Protein AF-A0A562D5B0-F1 (afdb_monomer_lite)

Radius of gyration: 14.55 Å; chains: 1; bounding box: 38×19×48 Å

pLDDT: mean 76.57, std 11.93, range [40.22, 89.75]

Structure (mmCIF, N/CA/C/O backbone):
data_AF-A0A562D5B0-F1
#
_entry.id   AF-A0A562D5B0-F1
#
loop_
_atom_site.group_PDB
_atom_site.id
_atom_site.type_symbol
_atom_site.label_atom_id
_atom_site.label_alt_id
_atom_site.label_comp_id
_atom_site.label_asym_id
_atom_site.label_entity_id
_atom_site.label_seq_id
_atom_site.pdbx_PDB_ins_code
_atom_site.Cartn_x
_atom_site.Cartn_y
_atom_site.Cartn_z
_atom_site.occupancy
_atom_site.B_iso_or_equiv
_atom_site.auth_seq_id
_atom_site.auth_comp_id
_atom_site.auth_asym_id
_atom_site.auth_atom_id
_atom_site.pdbx_PDB_model_num
ATOM 1 N N . MET A 1 1 ? 22.192 -8.690 2.571 1.00 40.22 1 MET A N 1
ATOM 2 C CA . MET A 1 1 ? 22.100 -7.547 1.639 1.00 40.22 1 MET A CA 1
ATOM 3 C C . MET A 1 1 ? 20.806 -6.828 1.966 1.00 40.22 1 MET A C 1
ATOM 5 O O . MET A 1 1 ? 19.761 -7.455 1.872 1.00 40.22 1 MET A O 1
ATOM 9 N N . GLY A 1 2 ? 20.880 -5.609 2.504 1.00 50.00 2 GLY A N 1
ATOM 10 C CA . GLY A 1 2 ? 19.686 -4.851 2.883 1.00 50.00 2 GLY A CA 1
ATOM 11 C C . GLY A 1 2 ? 18.943 -4.424 1.626 1.00 50.00 2 GLY A C 1
ATOM 12 O O . GLY A 1 2 ? 19.571 -3.924 0.699 1.00 50.00 2 GLY A O 1
ATOM 13 N N . GLN A 1 3 ? 17.637 -4.666 1.566 1.00 54.72 3 GLN A N 1
ATOM 14 C CA . GLN A 1 3 ? 16.826 -4.118 0.487 1.00 54.72 3 GLN A CA 1
ATOM 15 C C . GLN A 1 3 ? 16.852 -2.592 0.612 1.00 54.72 3 GLN A C 1
ATOM 17 O O . GLN A 1 3 ? 16.372 -2.048 1.607 1.00 54.72 3 GLN A O 1
ATOM 22 N N . THR A 1 4 ? 17.466 -1.906 -0.354 1.00 67.12 4 THR A N 1
ATOM 23 C CA . THR A 1 4 ? 17.426 -0.444 -0.425 1.00 67.12 4 THR A CA 1
ATOM 24 C C . THR A 1 4 ? 15.980 -0.038 -0.673 1.00 67.12 4 THR A C 1
ATOM 26 O O . THR A 1 4 ? 15.387 -0.440 -1.673 1.00 67.12 4 THR A O 1
ATOM 29 N N . ARG A 1 5 ? 15.405 0.697 0.280 1.00 72.31 5 ARG A N 1
ATOM 30 C CA . ARG A 1 5 ? 14.073 1.286 0.153 1.00 72.31 5 ARG A CA 1
ATOM 31 C C . ARG A 1 5 ? 14.257 2.689 -0.391 1.00 72.31 5 ARG A C 1
ATOM 33 O O . ARG A 1 5 ? 14.834 3.534 0.289 1.00 72.31 5 ARG A O 1
ATOM 40 N N . GLU A 1 6 ? 13.793 2.912 -1.607 1.00 79.69 6 GLU A N 1
ATOM 41 C CA . GLU A 1 6 ? 13.796 4.233 -2.225 1.00 79.69 6 GLU A CA 1
ATOM 42 C C . GLU A 1 6 ? 12.416 4.842 -2.006 1.00 79.69 6 GLU A C 1
ATOM 44 O O . GLU A 1 6 ? 11.410 4.268 -2.422 1.00 79.69 6 GLU A O 1
ATOM 49 N N . ALA A 1 7 ? 12.355 5.961 -1.281 1.00 78.06 7 ALA A N 1
ATOM 50 C CA . ALA A 1 7 ? 11.116 6.716 -1.156 1.00 78.06 7 ALA A CA 1
ATOM 51 C C . ALA A 1 7 ? 10.739 7.229 -2.541 1.00 78.06 7 ALA A C 1
ATOM 53 O O . ALA A 1 7 ? 11.586 7.766 -3.257 1.00 78.06 7 ALA A O 1
ATOM 54 N N . LEU A 1 8 ? 9.483 7.041 -2.912 1.00 73.25 8 LEU A N 1
ATOM 55 C CA . LEU A 1 8 ? 9.016 7.453 -4.215 1.00 73.25 8 LEU A CA 1
ATOM 56 C C . LEU A 1 8 ? 8.114 8.677 -4.085 1.00 73.25 8 LEU A C 1
ATOM 58 O O . LEU A 1 8 ? 7.315 8.772 -3.151 1.00 73.25 8 LEU A O 1
ATOM 62 N N . ALA A 1 9 ? 8.227 9.601 -5.037 1.00 68.75 9 ALA A N 1
ATOM 63 C CA . ALA A 1 9 ? 7.252 10.670 -5.149 1.00 68.75 9 ALA A CA 1
ATOM 64 C C . ALA A 1 9 ? 5.892 10.073 -5.559 1.00 68.75 9 ALA A C 1
ATOM 66 O O . ALA A 1 9 ? 5.857 9.123 -6.346 1.00 68.75 9 ALA A O 1
ATOM 67 N N . PRO A 1 10 ? 4.770 10.619 -5.062 1.00 58.81 10 PRO A N 1
ATOM 68 C CA . PRO A 1 10 ? 3.442 10.142 -5.439 1.00 58.81 10 PRO A CA 1
ATOM 69 C C . PRO A 1 10 ? 3.211 10.210 -6.957 1.00 58.81 10 PRO A C 1
ATOM 71 O O . PRO A 1 10 ? 2.567 9.326 -7.506 1.00 58.81 10 PRO A O 1
ATOM 74 N N . ASP A 1 11 ? 3.793 11.193 -7.649 1.00 60.38 11 ASP A N 1
ATOM 75 C CA . ASP A 1 11 ? 3.709 11.332 -9.109 1.00 60.38 11 ASP A CA 1
ATOM 76 C C . ASP A 1 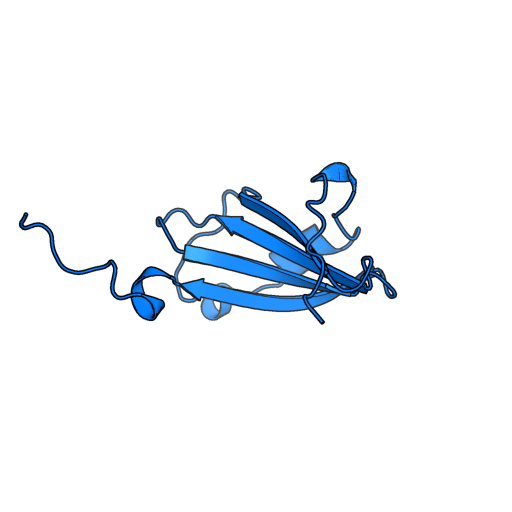11 ? 4.555 10.310 -9.894 1.00 60.38 11 ASP A C 1
ATOM 78 O O . ASP A 1 11 ? 4.252 10.032 -11.053 1.00 60.38 11 ASP A O 1
ATOM 82 N N . ASP A 1 12 ? 5.582 9.711 -9.280 1.00 63.66 12 ASP A N 1
ATOM 83 C CA . ASP A 1 12 ? 6.436 8.694 -9.918 1.00 63.66 12 ASP A CA 1
ATOM 84 C C . ASP A 1 12 ? 5.827 7.277 -9.842 1.00 63.66 12 ASP A C 1
ATOM 86 O O . ASP A 1 12 ? 6.337 6.338 -10.458 1.00 63.66 12 ASP A O 1
ATOM 90 N N . VAL A 1 13 ? 4.754 7.089 -9.057 1.00 60.19 13 VAL A N 1
ATOM 91 C CA . VAL A 1 13 ? 4.288 5.757 -8.614 1.00 60.19 13 VAL A CA 1
ATOM 92 C C . VAL A 1 13 ? 2.789 5.670 -8.577 1.00 60.19 13 VAL A C 1
ATOM 94 O O . VAL A 1 13 ? 2.150 5.409 -7.557 1.00 60.19 13 VAL A O 1
ATOM 97 N N . VAL A 1 14 ? 2.201 5.847 -9.740 1.00 63.62 14 VAL A N 1
ATOM 98 C CA . VAL A 1 14 ? 0.835 5.407 -9.936 1.00 63.62 14 VAL A CA 1
ATOM 99 C C . VAL A 1 14 ? 0.836 4.628 -11.236 1.00 63.62 14 VAL A C 1
ATOM 101 O O . VAL A 1 14 ? 0.875 5.249 -12.302 1.00 63.62 14 VAL A O 1
ATOM 104 N N . PRO A 1 15 ? 0.813 3.278 -11.205 1.00 67.75 15 PRO A N 1
ATOM 105 C CA . PRO A 1 15 ? 0.475 2.555 -12.418 1.00 67.75 15 PRO A CA 1
ATOM 106 C C . PRO A 1 15 ? -0.875 3.086 -12.896 1.00 67.75 15 PRO A C 1
ATOM 108 O O . PRO A 1 15 ? -1.767 3.355 -12.086 1.00 67.75 15 PRO A O 1
ATOM 111 N N . ALA A 1 16 ? -1.028 3.261 -14.207 1.00 65.62 16 ALA A N 1
ATOM 112 C CA . ALA A 1 16 ? -2.222 3.881 -14.783 1.00 65.62 16 ALA A CA 1
ATOM 113 C C . ALA A 1 16 ? -3.524 3.185 -14.329 1.00 65.62 16 ALA A C 1
ATOM 115 O O . ALA A 1 16 ? -4.569 3.825 -14.197 1.00 65.62 16 ALA A O 1
ATOM 116 N N . ASP A 1 17 ? -3.445 1.889 -14.016 1.00 71.25 17 ASP A N 1
ATOM 117 C CA . ASP A 1 17 ? -4.560 1.078 -13.543 1.00 71.25 17 ASP A CA 1
ATOM 118 C C . ASP A 1 17 ? -4.715 1.015 -12.012 1.00 71.25 17 ASP A C 1
ATOM 120 O O . ASP A 1 17 ? -5.692 0.427 -11.554 1.00 71.25 17 ASP A O 1
ATOM 124 N N . LEU A 1 18 ? -3.869 1.663 -11.195 1.00 77.19 18 LEU A N 1
ATOM 125 C CA . LEU A 1 18 ? -3.996 1.642 -9.724 1.00 77.19 18 LEU A CA 1
ATOM 126 C C . LEU A 1 18 ? -5.394 2.071 -9.272 1.00 77.19 18 LEU A C 1
ATOM 128 O O . LEU A 1 18 ? -6.061 1.393 -8.494 1.00 77.19 18 LEU A O 1
ATOM 132 N N . GLY A 1 19 ? -5.870 3.197 -9.807 1.00 77.94 19 GLY A N 1
ATOM 133 C CA . GLY A 1 19 ? -7.186 3.725 -9.465 1.00 77.94 19 GLY A CA 1
ATOM 134 C C . GLY A 1 19 ? -8.325 2.807 -9.911 1.00 77.94 19 GLY A C 1
ATOM 135 O O . GLY A 1 19 ? -9.366 2.769 -9.251 1.00 77.94 19 GLY A O 1
ATOM 136 N N . ARG A 1 20 ? -8.148 2.065 -11.016 1.00 81.12 20 ARG A N 1
ATOM 137 C CA . ARG A 1 20 ? -9.105 1.044 -11.465 1.00 81.12 20 ARG A CA 1
ATOM 138 C C . ARG A 1 20 ? -9.068 -0.155 -10.526 1.00 81.12 20 ARG A C 1
ATOM 140 O O . ARG A 1 20 ? -10.132 -0.560 -10.083 1.00 81.12 20 ARG A O 1
ATOM 147 N N . TYR A 1 21 ? -7.883 -0.648 -10.186 1.00 83.81 21 TYR A N 1
ATOM 148 C CA . TYR A 1 21 ? -7.702 -1.777 -9.286 1.00 83.81 21 TYR A CA 1
ATOM 149 C C . TYR A 1 21 ? -8.339 -1.517 -7.918 1.00 83.81 21 TYR A C 1
ATOM 151 O O . TYR A 1 21 ? -9.144 -2.318 -7.462 1.00 83.81 21 TYR A O 1
ATOM 159 N N . ILE A 1 22 ? -8.104 -0.346 -7.316 1.00 80.75 22 ILE A N 1
ATOM 160 C CA . ILE A 1 22 ? -8.719 0.027 -6.029 1.00 80.75 22 ILE A CA 1
ATOM 161 C C . ILE A 1 22 ? -10.252 -0.008 -6.096 1.00 80.75 22 ILE A C 1
ATOM 163 O O . ILE A 1 22 ? -10.903 -0.371 -5.129 1.00 80.75 22 ILE A O 1
ATOM 167 N N . ARG A 1 23 ? -10.850 0.355 -7.240 1.00 80.94 23 ARG A N 1
ATOM 168 C CA . ARG A 1 23 ? -12.310 0.283 -7.440 1.00 80.94 23 ARG A CA 1
ATOM 169 C C . ARG A 1 23 ? -12.836 -1.141 -7.634 1.00 80.94 23 ARG A C 1
ATOM 171 O O . ARG A 1 23 ? -14.046 -1.319 -7.590 1.00 80.94 23 ARG A O 1
ATOM 178 N N . THR A 1 24 ? -11.965 -2.105 -7.920 1.00 85.00 24 THR A N 1
ATOM 179 C CA . THR A 1 24 ? -12.335 -3.520 -8.060 1.00 85.00 24 THR A CA 1
ATOM 180 C C . THR A 1 24 ? -12.139 -4.321 -6.781 1.00 85.00 24 THR A C 1
ATOM 182 O O . THR A 1 24 ? -12.613 -5.450 -6.730 1.00 85.00 24 THR A O 1
ATOM 185 N N . ILE A 1 25 ? -11.438 -3.770 -5.782 1.00 82.25 25 ILE A N 1
ATOM 186 C CA . ILE A 1 25 ? -11.299 -4.421 -4.479 1.00 82.25 25 ILE A CA 1
ATOM 187 C C . ILE A 1 25 ? -12.669 -4.409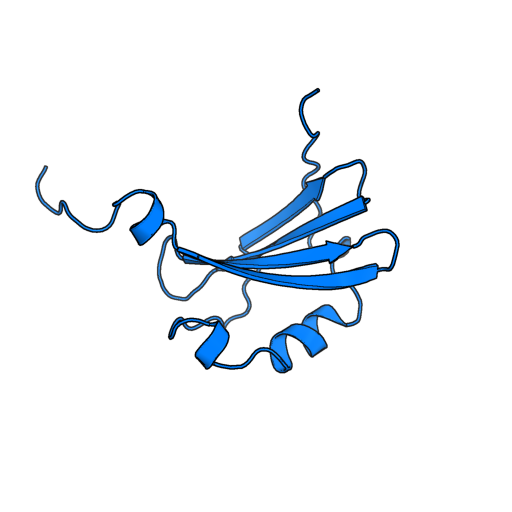 -3.799 1.00 82.25 25 ILE A C 1
ATOM 189 O O . ILE A 1 25 ? -13.325 -3.367 -3.743 1.00 82.25 25 ILE A O 1
ATOM 193 N N . ASP A 1 26 ? -13.096 -5.578 -3.332 1.00 78.94 26 ASP A N 1
ATOM 194 C CA . ASP A 1 26 ? -14.367 -5.744 -2.642 1.00 78.94 26 ASP A CA 1
ATOM 195 C C . ASP A 1 26 ? -14.271 -5.220 -1.201 1.00 78.94 26 ASP A C 1
ATOM 197 O O . ASP A 1 26 ? -13.213 -5.260 -0.570 1.00 78.94 26 ASP A O 1
ATOM 201 N N . GLU A 1 27 ? -15.389 -4.757 -0.649 1.00 72.12 27 GLU A N 1
ATOM 202 C CA . GLU A 1 27 ? -15.455 -4.290 0.740 1.00 72.12 27 GLU A CA 1
ATOM 203 C C . GLU A 1 27 ? -15.100 -5.405 1.739 1.00 72.12 27 GLU A C 1
ATOM 205 O O . GLU A 1 27 ? -14.576 -5.126 2.822 1.00 72.12 27 GLU A O 1
ATOM 210 N N . LEU A 1 28 ? -15.321 -6.675 1.369 1.00 73.19 28 LEU A N 1
ATOM 211 C CA . LEU A 1 28 ? -14.905 -7.822 2.178 1.00 73.19 28 LEU A CA 1
ATOM 212 C C . LEU A 1 28 ? -13.380 -7.906 2.337 1.00 73.19 28 LEU A C 1
ATOM 214 O O . LEU A 1 28 ? -12.896 -8.245 3.420 1.00 73.19 28 LEU A O 1
ATOM 218 N N . ASP A 1 29 ? -12.623 -7.577 1.288 1.00 76.94 29 ASP A N 1
ATOM 219 C CA . ASP A 1 29 ? -11.156 -7.595 1.305 1.00 76.94 29 ASP A CA 1
ATOM 220 C C . ASP A 1 29 ? -10.578 -6.438 2.133 1.00 76.94 29 ASP A C 1
ATOM 222 O O . ASP A 1 29 ? -9.480 -6.548 2.688 1.00 76.94 29 ASP A O 1
ATOM 226 N N . PHE A 1 30 ? -11.341 -5.355 2.309 1.00 77.56 30 PHE A N 1
ATOM 227 C CA . PHE A 1 30 ? -10.984 -4.261 3.214 1.00 77.56 30 PHE A CA 1
ATOM 228 C C . PHE A 1 30 ? -11.160 -4.603 4.696 1.00 77.56 30 PHE A C 1
ATOM 230 O O . PHE A 1 30 ? -10.859 -3.768 5.544 1.00 77.56 30 PHE A O 1
ATOM 237 N N . GLN A 1 31 ? -11.603 -5.819 5.038 1.00 74.06 31 GLN A N 1
ATOM 238 C CA . GLN A 1 31 ? -11.768 -6.282 6.422 1.00 74.06 31 GLN A CA 1
ATOM 239 C C . GLN A 1 31 ? -12.639 -5.338 7.277 1.00 74.06 31 GLN A C 1
ATOM 241 O O . GLN A 1 31 ? -12.420 -5.201 8.477 1.00 74.06 31 GLN A O 1
ATOM 246 N N . SER A 1 32 ? -13.659 -4.716 6.670 1.00 76.50 32 SER A N 1
ATOM 247 C CA . SER A 1 32 ? -14.537 -3.698 7.288 1.00 76.50 32 SER A CA 1
ATOM 248 C C . SER A 1 32 ? -13.874 -2.356 7.634 1.00 76.50 32 SER A C 1
ATOM 250 O O . SER A 1 32 ? -14.467 -1.564 8.367 1.00 76.50 32 SER A O 1
ATOM 252 N N . PHE A 1 33 ? -12.674 -2.072 7.122 1.00 80.31 33 PHE A N 1
ATOM 253 C CA . PHE A 1 33 ? -12.051 -0.755 7.246 1.00 80.31 33 PHE A CA 1
ATOM 254 C C . PHE A 1 33 ? -12.435 0.155 6.082 1.00 80.31 33 PHE A C 1
ATOM 256 O O . PHE A 1 33 ? -12.523 -0.282 4.935 1.00 80.31 33 PHE A O 1
ATOM 263 N N . ASP A 1 34 ? -12.625 1.439 6.381 1.00 77.75 34 ASP A N 1
ATOM 264 C CA . ASP A 1 34 ? -12.879 2.442 5.355 1.00 77.75 34 ASP A CA 1
ATOM 265 C C . ASP A 1 34 ? -11.560 3.013 4.811 1.00 77.75 34 ASP A C 1
ATOM 267 O O . ASP A 1 34 ? -10.720 3.519 5.561 1.00 77.75 34 ASP A O 1
ATOM 271 N N . PHE A 1 35 ? -11.400 2.918 3.490 1.00 78.12 35 PHE A N 1
ATOM 272 C CA . PHE A 1 35 ? -10.306 3.514 2.715 1.00 78.12 35 PHE A CA 1
ATOM 273 C C . PHE A 1 35 ? -10.844 4.496 1.659 1.00 78.12 35 PHE A C 1
ATOM 275 O O . PHE A 1 35 ? -10.197 4.739 0.632 1.00 78.12 35 PHE A O 1
ATOM 282 N N . SER A 1 36 ? -12.048 5.036 1.868 1.00 71.12 36 SER A N 1
ATOM 283 C CA . SER A 1 36 ? -12.782 5.824 0.874 1.00 71.12 36 SER A CA 1
ATOM 284 C C . SER A 1 36 ? -12.080 7.135 0.530 1.00 71.12 36 SER A C 1
ATOM 286 O O . SER A 1 36 ? -12.118 7.557 -0.629 1.00 71.12 36 SER A O 1
ATOM 288 N N . ASP A 1 37 ? -11.365 7.724 1.491 1.00 73.44 37 ASP A N 1
ATOM 289 C CA . ASP A 1 37 ? -10.550 8.928 1.295 1.00 73.44 37 ASP A CA 1
ATOM 290 C C . ASP A 1 37 ? -9.346 8.703 0.368 1.00 73.44 37 ASP A C 1
ATOM 292 O O . ASP A 1 37 ? -8.826 9.655 -0.217 1.00 73.44 37 ASP A O 1
ATOM 296 N N . ARG A 1 38 ? -8.917 7.443 0.180 1.00 73.56 38 ARG A N 1
ATOM 297 C CA . ARG A 1 38 ? -7.824 7.048 -0.733 1.00 73.56 38 ARG A CA 1
ATOM 298 C C . ARG A 1 38 ? -6.553 7.883 -0.543 1.00 73.56 38 ARG A C 1
ATOM 300 O O . ARG A 1 38 ? -5.812 8.131 -1.497 1.00 73.56 38 ARG A O 1
ATOM 307 N N . VAL A 1 39 ? -6.288 8.302 0.691 1.00 80.31 39 VAL A N 1
ATOM 308 C CA . VAL A 1 39 ? -5.119 9.109 1.037 1.00 80.31 39 VAL A CA 1
ATOM 309 C C . VAL A 1 39 ? -3.887 8.217 1.020 1.00 80.31 39 VAL A C 1
ATOM 311 O O . VAL A 1 39 ? -3.785 7.261 1.788 1.00 80.31 39 VAL A O 1
ATOM 314 N N . VAL A 1 40 ? -2.943 8.536 0.134 1.00 83.56 40 VAL A N 1
ATOM 315 C CA . VAL A 1 40 ? -1.636 7.876 0.100 1.00 83.56 40 VAL A CA 1
ATOM 316 C C . VAL A 1 40 ? -0.839 8.350 1.311 1.00 83.56 40 VAL A C 1
ATOM 318 O O . VAL A 1 40 ? -0.415 9.501 1.380 1.00 83.56 40 VAL A O 1
ATOM 321 N N . ALA A 1 41 ? -0.632 7.452 2.267 1.00 85.00 41 ALA A N 1
ATOM 322 C CA . ALA A 1 41 ? 0.173 7.707 3.451 1.00 85.00 41 ALA A CA 1
ATOM 323 C C . ALA A 1 41 ? 1.671 7.646 3.130 1.00 85.00 41 ALA A C 1
ATOM 325 O O . ALA A 1 41 ? 2.456 8.427 3.666 1.00 85.00 41 ALA A O 1
ATOM 326 N N . ASN A 1 42 ? 2.083 6.696 2.282 1.00 84.81 42 ASN A N 1
ATOM 327 C CA . ASN A 1 42 ? 3.481 6.531 1.894 1.00 84.81 42 ASN A CA 1
ATOM 328 C C . ASN A 1 42 ? 3.623 5.689 0.616 1.00 84.81 42 ASN A C 1
ATOM 330 O O . ASN A 1 42 ? 2.783 4.835 0.348 1.00 84.81 42 ASN A O 1
ATOM 334 N N . ALA A 1 43 ? 4.712 5.864 -0.130 1.00 87.12 43 ALA A N 1
ATOM 335 C CA . ALA A 1 43 ? 5.060 5.018 -1.269 1.00 87.12 43 ALA A CA 1
ATOM 336 C C . ALA A 1 43 ? 6.577 4.783 -1.332 1.00 87.12 43 ALA A C 1
ATOM 338 O O . ALA A 1 43 ? 7.374 5.706 -1.150 1.00 87.12 43 ALA A O 1
ATOM 339 N N . TRP A 1 44 ? 6.999 3.543 -1.587 1.00 87.19 44 TRP A N 1
ATOM 340 C CA . TRP A 1 44 ? 8.420 3.217 -1.734 1.00 87.19 44 TRP A CA 1
ATOM 341 C C . TRP A 1 44 ? 8.676 2.075 -2.712 1.00 87.19 44 TRP A C 1
ATOM 343 O O . TRP A 1 44 ? 7.849 1.183 -2.899 1.00 87.19 44 TRP A O 1
ATOM 353 N N . ALA A 1 45 ? 9.870 2.078 -3.294 1.00 87.31 45 ALA A N 1
ATOM 354 C CA . ALA A 1 45 ? 10.385 1.028 -4.160 1.00 87.31 45 ALA A CA 1
ATOM 355 C C . ALA A 1 45 ? 11.356 0.154 -3.380 1.00 87.31 45 ALA A C 1
ATOM 357 O O . ALA A 1 45 ? 12.070 0.619 -2.489 1.00 87.31 45 ALA A O 1
ATOM 358 N N . ILE A 1 46 ? 11.407 -1.113 -3.761 1.00 85.00 46 ILE A N 1
ATOM 359 C CA . ILE A 1 46 ? 12.470 -2.038 -3.389 1.00 85.00 46 ILE A CA 1
ATOM 360 C C . ILE A 1 46 ? 13.038 -2.683 -4.652 1.00 85.00 46 ILE A C 1
ATOM 362 O O . ILE A 1 46 ? 12.406 -2.680 -5.711 1.00 85.00 46 ILE A O 1
ATOM 366 N N . ASP A 1 47 ? 14.239 -3.247 -4.519 1.00 86.00 47 ASP A N 1
ATOM 367 C CA . ASP A 1 47 ? 14.929 -3.958 -5.603 1.00 86.00 47 ASP A CA 1
ATOM 368 C C . ASP A 1 47 ? 15.108 -3.085 -6.864 1.00 86.00 47 ASP A C 1
ATOM 370 O O . ASP A 1 47 ? 14.822 -3.500 -7.986 1.00 86.00 47 ASP A O 1
ATOM 374 N N . GLY A 1 48 ? 15.517 -1.823 -6.662 1.00 80.62 48 GLY A N 1
ATOM 375 C CA . GLY A 1 48 ? 15.753 -0.857 -7.742 1.00 80.62 48 GLY A CA 1
ATOM 376 C C . GLY A 1 48 ? 14.497 -0.498 -8.542 1.00 80.62 48 GLY A C 1
ATOM 377 O O . GLY A 1 48 ? 14.581 -0.270 -9.746 1.00 80.62 48 GLY A O 1
ATOM 378 N N . GLY A 1 49 ? 13.325 -0.526 -7.900 1.00 79.94 49 GLY A N 1
ATOM 379 C CA . GLY A 1 49 ? 12.040 -0.233 -8.538 1.00 79.94 49 GLY A CA 1
ATOM 380 C C . GLY A 1 49 ? 11.327 -1.449 -9.124 1.00 79.94 49 GLY A C 1
ATOM 381 O O . GLY A 1 49 ? 10.246 -1.291 -9.681 1.00 79.94 49 GLY A O 1
ATOM 382 N N . ALA A 1 50 ? 11.867 -2.667 -8.982 1.00 85.06 50 ALA A N 1
ATOM 383 C CA . ALA A 1 50 ? 11.173 -3.872 -9.444 1.00 85.06 50 ALA A CA 1
ATOM 384 C C . ALA A 1 50 ? 9.846 -4.103 -8.702 1.00 85.06 50 ALA A C 1
ATOM 386 O O . ALA A 1 50 ? 8.893 -4.606 -9.299 1.00 85.06 50 ALA A O 1
ATOM 387 N N . TRP A 1 51 ? 9.769 -3.688 -7.436 1.00 86.50 51 TRP A N 1
ATOM 388 C CA . TRP A 1 51 ? 8.543 -3.734 -6.648 1.00 86.50 51 TRP A CA 1
ATOM 389 C C . TRP A 1 51 ? 8.293 -2.398 -5.975 1.00 86.50 51 TRP A C 1
ATOM 391 O O . TRP A 1 51 ? 9.165 -1.866 -5.288 1.00 86.50 51 TRP A O 1
ATOM 401 N N . GLN A 1 52 ? 7.082 -1.886 -6.123 1.00 88.00 52 GLN A N 1
ATOM 402 C CA . GLN A 1 52 ? 6.638 -0.652 -5.497 1.00 88.00 52 GLN A CA 1
ATOM 403 C C . GLN A 1 52 ? 5.520 -0.983 -4.513 1.00 88.00 52 GLN A C 1
ATOM 405 O O . GLN A 1 52 ? 4.657 -1.812 -4.791 1.00 88.00 52 GLN A O 1
A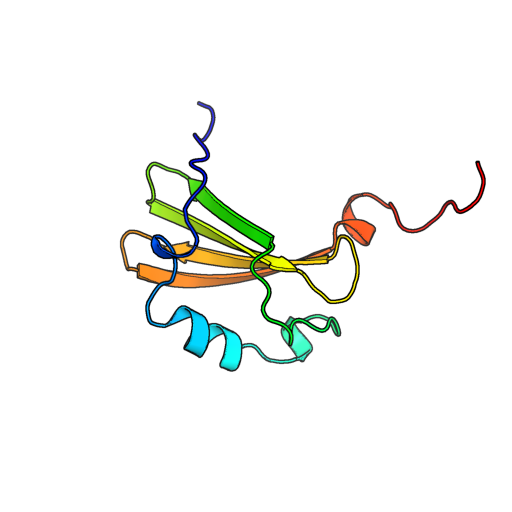TOM 410 N N . HIS A 1 53 ? 5.566 -0.364 -3.344 1.00 89.00 53 HIS A N 1
ATOM 411 C CA . HIS A 1 53 ? 4.586 -0.537 -2.283 1.00 89.00 53 HIS A CA 1
ATOM 412 C C . HIS A 1 53 ? 3.948 0.814 -2.020 1.00 89.00 53 HIS A C 1
ATOM 414 O O . HIS A 1 53 ? 4.655 1.786 -1.750 1.00 89.00 53 HIS A O 1
ATOM 420 N N . ILE A 1 54 ? 2.626 0.859 -2.098 1.00 87.38 54 ILE A N 1
ATOM 421 C CA . ILE A 1 54 ? 1.833 2.066 -1.895 1.00 87.38 54 ILE A CA 1
ATOM 422 C C . ILE A 1 54 ? 0.939 1.819 -0.689 1.00 87.38 54 ILE A C 1
ATOM 424 O O . ILE A 1 54 ? 0.198 0.839 -0.658 1.00 87.38 54 ILE A O 1
ATOM 428 N N . LEU A 1 55 ? 1.038 2.688 0.310 1.00 88.44 55 LEU A N 1
ATOM 429 C CA . LEU A 1 55 ? 0.244 2.638 1.528 1.00 88.44 55 LEU A CA 1
ATOM 430 C C . LEU A 1 55 ? -0.856 3.673 1.453 1.00 88.44 55 LEU A C 1
ATOM 432 O O . LEU A 1 55 ? -0.584 4.861 1.287 1.00 88.44 55 LEU A O 1
ATOM 436 N N . PHE A 1 56 ? -2.076 3.214 1.675 1.00 86.44 56 PHE A N 1
ATOM 437 C CA . PHE A 1 56 ? -3.236 4.056 1.883 1.00 86.44 56 PHE A CA 1
ATOM 438 C C . PHE A 1 56 ? -3.614 4.016 3.357 1.00 86.44 56 PHE A C 1
ATOM 440 O O . PHE A 1 56 ? -3.692 2.936 3.947 1.00 86.44 56 PHE A O 1
ATOM 447 N N . SER A 1 57 ? -3.814 5.182 3.962 1.00 84.81 57 SER A N 1
ATOM 448 C CA . SER A 1 57 ? -4.338 5.268 5.325 1.00 84.81 57 SER A CA 1
ATOM 449 C C . SER A 1 57 ? -5.832 4.959 5.332 1.00 84.81 57 SER A C 1
ATOM 451 O O . SER A 1 57 ? -6.564 5.468 4.481 1.00 84.81 57 SER A O 1
ATOM 453 N N . ALA A 1 58 ? -6.266 4.148 6.296 1.00 84.81 58 ALA A N 1
ATOM 454 C CA . ALA A 1 58 ? -7.677 4.043 6.649 1.00 84.81 58 ALA A CA 1
ATOM 455 C C . ALA A 1 58 ? -8.127 5.267 7.465 1.00 84.81 58 ALA A C 1
ATOM 457 O O . ALA A 1 58 ? -7.293 6.036 7.953 1.00 84.81 58 ALA A O 1
ATOM 458 N N . ASP A 1 59 ? -9.435 5.380 7.697 1.00 82.31 59 ASP A N 1
ATOM 459 C CA . ASP A 1 59 ? -9.994 6.269 8.732 1.00 82.31 59 ASP A CA 1
ATOM 460 C C . ASP A 1 59 ? -9.483 5.900 10.144 1.00 82.31 59 ASP A C 1
ATOM 462 O O . ASP A 1 59 ? -9.303 6.746 11.020 1.00 82.31 59 ASP A O 1
ATOM 466 N N . VAL A 1 60 ? -9.163 4.618 10.354 1.00 80.56 6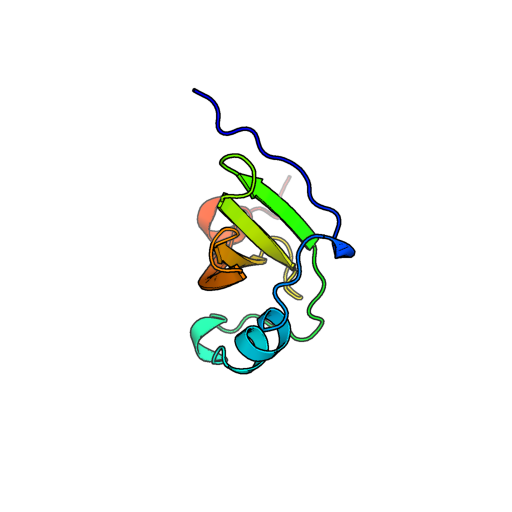0 VAL A N 1
ATOM 467 C CA . VAL A 1 60 ? -8.669 4.099 11.633 1.00 80.56 60 VAL A CA 1
ATOM 468 C C . VAL A 1 60 ? -7.142 4.232 11.719 1.00 80.56 60 VAL A C 1
ATOM 470 O O . VAL A 1 60 ? -6.430 3.783 10.813 1.00 80.56 60 VAL A O 1
ATOM 473 N N . PRO A 1 61 ? -6.586 4.786 12.814 1.00 79.94 61 PRO A N 1
ATOM 474 C CA . PRO A 1 61 ? -5.143 4.899 12.970 1.00 79.94 61 PRO A CA 1
ATOM 475 C C . PRO A 1 61 ? -4.472 3.522 13.001 1.00 79.94 61 PRO A C 1
ATOM 477 O O . PRO A 1 61 ? -5.010 2.548 13.529 1.00 79.94 61 PRO A O 1
ATOM 480 N N . ASN A 1 62 ? -3.246 3.470 12.477 1.00 80.50 62 ASN A N 1
ATOM 481 C CA . ASN A 1 62 ? -2.406 2.270 12.416 1.00 80.50 62 ASN A CA 1
ATOM 482 C C . ASN A 1 62 ? -2.953 1.132 11.528 1.00 80.50 62 ASN A C 1
ATOM 484 O O . ASN A 1 62 ? -2.390 0.036 11.531 1.00 80.50 62 ASN A O 1
ATOM 488 N N . VAL A 1 63 ? -3.998 1.395 10.740 1.00 84.75 63 VAL A N 1
ATOM 489 C CA . VAL A 1 63 ? -4.508 0.492 9.707 1.00 84.75 63 VAL A CA 1
ATOM 490 C C . VAL A 1 63 ? -4.162 1.062 8.339 1.00 84.75 63 VAL A C 1
ATOM 492 O O . VAL A 1 63 ? -4.452 2.222 8.035 1.00 84.75 63 VAL A O 1
ATOM 495 N N . PHE A 1 64 ? -3.535 0.241 7.501 1.00 87.75 64 PHE A N 1
ATOM 496 C CA . PHE A 1 64 ? -3.090 0.650 6.176 1.00 87.75 64 PHE A CA 1
ATOM 497 C C . PHE A 1 64 ? -3.472 -0.384 5.129 1.00 87.75 64 PHE A C 1
ATOM 499 O O . PHE A 1 64 ? -3.291 -1.579 5.336 1.00 87.75 64 PHE A O 1
ATOM 506 N N . LEU A 1 65 ? -3.927 0.065 3.966 1.00 87.81 65 LEU A N 1
ATOM 507 C CA . LEU A 1 65 ? -4.038 -0.784 2.788 1.00 87.81 65 LEU A CA 1
ATOM 508 C C . LEU A 1 65 ? -2.724 -0.689 2.021 1.00 87.81 65 LEU A C 1
ATOM 510 O O . LEU A 1 65 ? -2.328 0.389 1.578 1.00 87.81 65 LEU A O 1
ATOM 514 N N . VAL A 1 66 ? -2.047 -1.819 1.868 1.00 89.06 66 VAL A N 1
ATOM 515 C CA . VAL A 1 66 ? -0.810 -1.914 1.102 1.00 89.06 66 VAL A CA 1
ATOM 516 C C . VAL A 1 66 ? -1.134 -2.482 -0.266 1.00 89.06 66 VAL A C 1
ATOM 518 O O . VAL A 1 66 ? -1.662 -3.586 -0.379 1.00 89.06 66 VAL A O 1
ATOM 521 N N . ILE A 1 67 ? -0.778 -1.744 -1.310 1.00 88.81 67 ILE A N 1
ATOM 522 C CA . ILE A 1 67 ? -0.868 -2.201 -2.693 1.00 88.81 67 ILE A CA 1
ATOM 523 C C . ILE A 1 67 ? 0.541 -2.432 -3.213 1.00 88.81 67 ILE A C 1
ATOM 525 O O . ILE A 1 67 ? 1.399 -1.549 -3.136 1.00 88.81 67 ILE A O 1
ATOM 529 N N . VAL A 1 68 ? 0.773 -3.632 -3.736 1.00 88.88 68 VAL A N 1
ATOM 530 C CA . VAL A 1 68 ? 2.056 -4.040 -4.297 1.00 88.88 68 VAL A CA 1
ATOM 531 C C . VAL A 1 68 ? 1.957 -3.993 -5.811 1.00 88.88 68 VAL A C 1
ATOM 533 O O . VAL A 1 68 ? 1.107 -4.642 -6.419 1.00 88.88 68 VAL A O 1
ATOM 536 N N . VAL A 1 69 ? 2.856 -3.237 -6.422 1.00 88.38 69 VAL A N 1
ATOM 537 C CA . VAL A 1 69 ? 2.947 -3.046 -7.866 1.00 88.38 69 VAL A CA 1
ATOM 538 C C . VAL A 1 69 ? 4.260 -3.642 -8.349 1.00 88.38 69 VAL A C 1
ATOM 540 O O . VAL A 1 69 ? 5.318 -3.441 -7.748 1.00 88.38 69 VAL A O 1
ATOM 543 N N . ASN A 1 70 ? 4.198 -4.375 -9.453 1.00 87.75 70 ASN A N 1
ATOM 544 C CA . ASN A 1 70 ? 5.383 -4.833 -10.158 1.00 87.75 70 ASN A CA 1
ATOM 545 C C . ASN A 1 70 ? 5.853 -3.720 -11.099 1.00 87.75 70 ASN A C 1
ATOM 547 O O . ASN A 1 70 ? 5.234 -3.486 -12.134 1.00 87.75 70 ASN A O 1
ATOM 551 N N . GLY A 1 71 ? 6.963 -3.060 -10.771 1.00 82.50 71 GLY A N 1
ATOM 552 C CA . GLY A 1 71 ? 7.482 -1.940 -11.559 1.00 82.50 71 GLY A CA 1
ATOM 553 C C . GLY A 1 71 ? 8.049 -2.340 -12.925 1.00 82.50 71 GLY A C 1
ATOM 554 O O . GLY A 1 71 ? 8.196 -1.488 -13.794 1.00 82.50 71 GLY A O 1
ATOM 555 N N . ARG A 1 72 ? 8.323 -3.632 -13.174 1.00 83.88 72 ARG A N 1
ATOM 556 C CA . ARG A 1 72 ? 8.752 -4.112 -14.506 1.00 83.88 72 ARG A CA 1
ATOM 557 C C . ARG A 1 72 ? 7.585 -4.238 -15.477 1.00 83.88 72 ARG A C 1
ATOM 559 O O . ARG A 1 72 ? 7.736 -3.951 -16.659 1.00 83.88 72 ARG A O 1
ATOM 566 N N . SER A 1 73 ? 6.447 -4.710 -14.976 1.00 83.44 73 SER A N 1
ATOM 567 C CA . SER A 1 73 ? 5.221 -4.894 -15.761 1.00 83.44 73 SER A CA 1
ATOM 568 C C . SER A 1 73 ? 4.263 -3.708 -15.650 1.00 83.44 73 SER A C 1
ATOM 570 O O . SER A 1 73 ? 3.317 -3.631 -16.424 1.00 83.44 73 SER A O 1
ATOM 572 N N . ASN A 1 74 ? 4.527 -2.792 -14.713 1.00 79.94 74 ASN A N 1
ATOM 573 C CA . ASN A 1 74 ? 3.657 -1.688 -14.320 1.00 79.94 74 ASN A CA 1
ATOM 574 C C . ASN A 1 74 ? 2.227 -2.143 -13.973 1.00 79.94 74 ASN A C 1
ATOM 576 O O . ASN A 1 74 ? 1.251 -1.475 -14.308 1.00 79.94 74 ASN A O 1
ATOM 580 N N . ASP A 1 75 ? 2.121 -3.306 -13.330 1.00 83.56 75 ASP A N 1
ATOM 581 C CA . ASP A 1 75 ? 0.858 -3.985 -13.037 1.00 83.56 75 ASP A CA 1
ATOM 582 C C . ASP A 1 75 ? 0.705 -4.224 -11.532 1.00 83.56 75 ASP A C 1
ATOM 584 O O . ASP A 1 75 ? 1.696 -4.413 -10.813 1.00 83.56 75 ASP A O 1
ATOM 588 N N . VAL A 1 76 ? -0.536 -4.196 -11.044 1.00 88.06 76 VAL A N 1
ATOM 589 C CA . VAL A 1 76 ? -0.821 -4.419 -9.624 1.00 88.06 76 VAL A CA 1
ATOM 590 C C . VAL A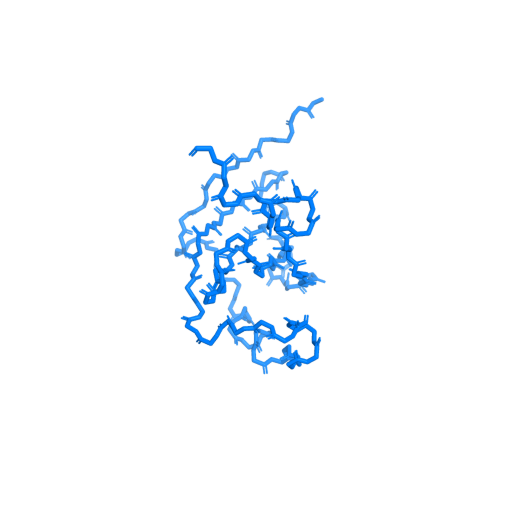 1 76 ? -0.710 -5.910 -9.324 1.00 88.06 76 VAL A C 1
ATOM 592 O O . VAL A 1 76 ? -1.537 -6.710 -9.745 1.00 88.06 76 VAL A O 1
ATOM 595 N N . HIS A 1 77 ? 0.305 -6.282 -8.547 1.00 87.50 77 HIS A N 1
ATOM 596 C CA . HIS A 1 77 ? 0.525 -7.667 -8.149 1.00 87.50 77 HIS A CA 1
ATOM 597 C C . HIS A 1 77 ? -0.530 -8.149 -7.149 1.00 87.50 77 HIS A C 1
ATOM 599 O O . HIS A 1 77 ? -0.942 -9.306 -7.182 1.00 87.50 77 HIS A O 1
ATOM 605 N N . GLY A 1 78 ? -0.959 -7.260 -6.254 1.00 87.00 78 GLY A N 1
ATOM 606 C CA . GLY A 1 78 ? -1.953 -7.568 -5.239 1.00 87.00 78 GLY A CA 1
ATOM 607 C C . GLY A 1 78 ? -2.097 -6.457 -4.210 1.00 87.00 78 GLY A C 1
ATOM 608 O O . GLY A 1 78 ? -1.403 -5.438 -4.259 1.00 87.00 78 GLY A O 1
ATOM 609 N N . HIS A 1 7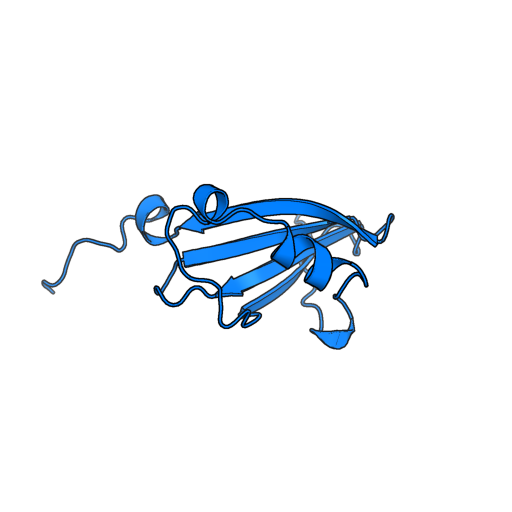9 ? -2.985 -6.684 -3.252 1.00 89.75 79 HIS A N 1
ATOM 610 C CA . HIS A 1 79 ? -3.175 -5.819 -2.099 1.00 89.75 79 HIS A CA 1
ATOM 611 C C . HIS A 1 79 ? -3.294 -6.653 -0.824 1.00 89.75 79 HIS A C 1
ATOM 613 O O . HIS A 1 79 ? -3.610 -7.841 -0.875 1.00 89.75 79 HIS A O 1
ATOM 619 N N . TYR A 1 80 ? -3.026 -6.031 0.318 1.00 87.62 80 TYR A N 1
ATOM 620 C CA . TYR A 1 80 ? -3.316 -6.600 1.626 1.00 87.62 80 TYR A CA 1
ATOM 621 C C . TYR A 1 80 ? -3.558 -5.489 2.646 1.00 87.62 80 TYR A C 1
ATOM 623 O O . TYR A 1 80 ? -2.981 -4.404 2.554 1.00 87.62 80 TYR A O 1
ATOM 631 N N . VAL A 1 81 ? -4.401 -5.767 3.638 1.00 87.31 81 VAL A N 1
ATOM 632 C CA . VAL A 1 81 ? -4.616 -4.860 4.768 1.00 87.31 81 VAL A CA 1
ATOM 633 C C . VAL A 1 81 ? -3.579 -5.159 5.843 1.00 87.31 81 VAL A C 1
ATOM 635 O O . VAL A 1 81 ? -3.438 -6.289 6.309 1.00 87.31 81 VAL A O 1
ATOM 638 N N . LEU A 1 82 ? -2.835 -4.128 6.218 1.00 85.06 82 LEU A N 1
ATOM 639 C CA . LEU A 1 82 ? -1.888 -4.123 7.314 1.00 85.06 82 LEU A CA 1
ATOM 640 C C . LEU A 1 82 ? -2.544 -3.456 8.520 1.00 85.06 82 LEU A C 1
ATOM 642 O O . LEU A 1 82 ? -2.570 -2.230 8.625 1.00 85.06 82 LEU A O 1
ATOM 646 N N . ASP A 1 83 ? -3.040 -4.270 9.444 1.00 84.38 83 ASP A N 1
ATOM 647 C CA . ASP A 1 83 ? -3.476 -3.790 10.750 1.00 84.38 83 ASP A CA 1
ATOM 648 C C . ASP A 1 83 ? -2.326 -3.880 11.760 1.00 84.38 83 ASP A C 1
ATOM 650 O O . ASP A 1 83 ? -2.016 -4.944 12.306 1.00 84.38 83 ASP A O 1
ATOM 654 N N . LEU A 1 84 ? -1.671 -2.749 12.020 1.00 80.44 84 LEU A N 1
ATOM 655 C CA . LEU A 1 84 ? -0.617 -2.694 13.029 1.00 80.44 84 LEU A CA 1
ATOM 656 C C . LEU A 1 84 ? -1.184 -2.777 14.452 1.00 80.44 84 LEU A C 1
ATOM 658 O O . LEU A 1 84 ? -0.433 -3.140 15.357 1.00 80.44 84 LEU A O 1
ATOM 662 N N . ASN A 1 85 ? -2.475 -2.494 14.674 1.00 77.06 85 ASN A N 1
ATOM 663 C CA . ASN A 1 85 ? -3.071 -2.627 16.005 1.00 77.06 85 ASN A CA 1
ATOM 664 C C . ASN A 1 85 ? -3.093 -4.093 16.442 1.00 77.06 85 ASN A C 1
ATOM 666 O O . ASN A 1 85 ? -2.650 -4.393 17.550 1.00 77.06 85 ASN A O 1
ATOM 670 N N . SER A 1 86 ? -3.525 -5.008 15.570 1.00 71.75 86 SER A N 1
ATOM 671 C CA . SER A 1 86 ? -3.477 -6.449 15.832 1.00 71.75 86 SER A CA 1
ATOM 672 C C . SER A 1 86 ? -2.045 -6.987 15.830 1.00 71.75 86 SER A C 1
ATOM 674 O O . SER A 1 86 ? -1.674 -7.747 16.723 1.00 71.75 86 SER A O 1
ATOM 676 N N . HIS A 1 87 ? -1.196 -6.544 14.893 1.00 65.31 87 HIS A N 1
ATOM 677 C CA . HIS A 1 87 ? 0.180 -7.047 14.790 1.00 65.31 87 HIS A CA 1
ATOM 678 C C . HIS A 1 87 ? 1.094 -6.644 15.955 1.00 65.31 87 HIS A C 1
ATOM 680 O O . HIS A 1 87 ? 1.971 -7.423 16.331 1.00 65.31 87 HIS A O 1
ATOM 686 N N . TYR A 1 88 ? 0.920 -5.444 16.510 1.00 66.25 88 TYR A N 1
ATOM 687 C CA . TYR A 1 88 ? 1.759 -4.922 17.594 1.00 66.25 88 TYR A CA 1
ATOM 688 C C . TYR A 1 88 ? 1.026 -4.808 18.935 1.00 66.25 88 TYR A C 1
ATOM 690 O O . TYR A 1 88 ? 1.635 -4.410 19.925 1.00 66.25 88 TYR A O 1
ATOM 698 N N . GLY A 1 89 ? -0.261 -5.161 18.994 1.00 61.47 89 GLY A N 1
ATOM 699 C CA . GLY A 1 89 ? -1.051 -5.103 20.223 1.00 61.47 89 GLY A CA 1
ATOM 700 C C . GLY A 1 89 ? -1.246 -3.685 20.769 1.00 61.47 89 GLY A C 1
ATOM 701 O O . GLY A 1 89 ? -1.517 -3.528 21.956 1.00 61.47 89 GLY A O 1
ATOM 702 N N . ILE A 1 90 ? -1.141 -2.644 19.932 1.00 60.38 90 ILE A N 1
ATOM 703 C CA . ILE A 1 90 ? -1.235 -1.221 20.341 1.00 60.38 90 ILE A CA 1
ATOM 704 C C . ILE A 1 90 ? -2.689 -0.822 20.702 1.00 60.38 90 ILE A C 1
ATOM 706 O O . ILE A 1 90 ? -3.013 0.344 20.889 1.00 60.38 90 ILE A O 1
ATOM 710 N N . GLY A 1 91 ? -3.589 -1.800 20.823 1.00 56.97 91 GLY A N 1
ATOM 711 C CA . GLY A 1 91 ? -5.012 -1.615 21.089 1.00 56.97 91 GLY A CA 1
ATOM 712 C C . GLY A 1 91 ? -5.462 -1.800 22.539 1.00 56.97 91 GLY A C 1
ATOM 713 O O . GLY A 1 91 ? -6.667 -1.781 22.773 1.00 56.97 91 GLY A O 1
ATOM 714 N N . SER A 1 92 ? -4.592 -2.007 23.534 1.00 45.12 92 SER A N 1
ATOM 715 C CA . SER A 1 92 ? -5.054 -2.117 24.932 1.00 45.12 92 SER A CA 1
ATOM 716 C C . SER A 1 92 ? -3.989 -1.752 25.966 1.00 45.12 92 SER A C 1
ATOM 718 O O . SER A 1 92 ? -3.462 -2.635 26.630 1.00 45.12 92 SER A O 1
ATOM 720 N N . ASP A 1 93 ? -3.729 -0.455 26.145 1.00 46.44 93 ASP A N 1
ATOM 721 C CA . ASP A 1 93 ? -3.610 0.101 27.502 1.00 46.44 93 ASP A CA 1
ATOM 722 C C . ASP A 1 93 ? -3.884 1.625 27.515 1.00 46.44 93 ASP A C 1
ATOM 724 O O . ASP A 1 93 ? -3.027 2.412 27.114 1.00 46.44 93 ASP A O 1
ATOM 728 N N . PRO A 1 94 ? -5.080 2.078 27.938 1.00 51.97 94 PRO A N 1
ATOM 729 C CA . PRO A 1 94 ? -5.344 3.486 28.240 1.00 51.97 94 PRO A CA 1
ATOM 730 C C . PRO A 1 94 ? -4.926 3.902 29.673 1.00 51.97 94 PRO A C 1
ATOM 732 O O . PRO A 1 94 ? -5.522 4.820 30.235 1.00 51.97 94 PRO A O 1
ATOM 735 N N . THR A 1 95 ? -3.932 3.261 30.292 1.00 51.50 95 THR A N 1
ATOM 736 C CA . THR A 1 95 ? -3.524 3.478 31.695 1.00 51.50 95 THR A CA 1
ATOM 737 C C . THR A 1 95 ? -2.000 3.471 31.893 1.00 51.50 95 THR A C 1
ATOM 739 O O . THR A 1 95 ? -1.433 2.583 32.527 1.00 51.50 95 THR A O 1
ATOM 742 N N . LEU A 1 96 ? -1.341 4.553 31.468 1.00 44.09 96 LEU A N 1
ATOM 743 C CA . LEU A 1 96 ? -0.137 5.069 32.138 1.00 44.09 96 LEU A CA 1
ATOM 744 C C . LEU A 1 96 ? -0.260 6.577 32.360 1.00 44.09 96 LEU A C 1
ATOM 746 O O . LEU A 1 96 ? -0.610 7.286 31.391 1.00 44.09 96 LEU A O 1
#

Sequence (96 aa):
MGQTREALAPDDVVPADLGRYIRTIDELDFQSFDFSDRVVANAWAIDGGAWQHILFSADVPNVFLVIVVNGRSNDVHGHYVLDLNSHYGIGSDPTL

Foldseek 3Di:
DDWDKAWDDPVRDDLPCNVVVVVVDDCVQVVVWAQPVVDFPGKIATPVNQKIWTWGDTPDPQKTKIWIAGRVVSGTPDIHIGRVCVVVVVPDDPDD

Secondary structure (DSSP, 8-state):
-----EE--GGG---TTHHHHHHHS-TTTTTT---TT--EEEEEEEGGGTEEEEEEE-SSTTEEEEEEEETTTTEEEEEEEEEHHHHH-TTS----